Protein AF-A0A518ERT6-F1 (afdb_monomer_lite)

Sequence (120 aa):
MKRLRHPLLGILAVAAPLFTSCVTHSVATEFHGVAGIRGVPVEYQTTTSWALHGLFIFPLLGDARKASVIDAFTEEAAAKGGARTRISQTSSFTYWFILPPLSFFIHPVTSTVEGDIEIQ

pLDDT: mean 85.77, std 15.8, range [39.59, 97.94]

Radius of gyration: 20.43 Å; chains: 1; bounding box: 69×44×40 Å

Foldseek 3Di:
DDDPDDPPVVVVVVPPPPQAWDKDKDKDQPPVCDDDPVRAGKMKMKIKIKFKDFQVPRGPGHDQPPVVRVVVVVVVLVVQQFPDKDWPDKDKDWALPPDPPVSNGMTMMMIMIITMTGHD

Organism: NCBI:txid2528018

Structure (mmCIF, N/CA/C/O backbone):
data_AF-A0A518ERT6-F1
#
_entry.id   AF-A0A518ERT6-F1
#
loop_
_atom_site.group_PDB
_atom_site.id
_atom_site.type_symbol
_atom_site.label_atom_id
_atom_site.label_alt_id
_atom_site.label_comp_id
_atom_site.label_asym_id
_atom_site.label_entity_id
_atom_site.label_seq_id
_atom_site.pdbx_PDB_ins_code
_atom_site.Cartn_x
_atom_site.Cartn_y
_atom_site.Cartn_z
_atom_site.occupancy
_atom_site.B_iso_or_equiv
_atom_site.auth_seq_id
_atom_site.auth_comp_id
_atom_site.auth_asym_id
_atom_site.auth_atom_id
_atom_site.pdbx_PDB_model_num
ATOM 1 N N . MET A 1 1 ? 47.751 -33.422 -4.739 1.00 39.59 1 MET A N 1
ATOM 2 C CA . MET A 1 1 ? 47.554 -32.273 -5.650 1.00 39.59 1 MET A CA 1
ATOM 3 C C . MET A 1 1 ? 46.153 -31.696 -5.442 1.00 39.59 1 MET A C 1
ATOM 5 O O . MET A 1 1 ? 45.189 -32.437 -5.518 1.00 39.59 1 MET A O 1
ATOM 9 N N . LYS A 1 2 ? 46.108 -30.410 -5.058 1.00 43.81 2 LYS A N 1
ATOM 10 C CA . LYS A 1 2 ? 45.018 -29.403 -5.052 1.00 43.81 2 LYS A CA 1
ATOM 11 C C . LYS A 1 2 ? 43.561 -29.858 -4.807 1.00 43.81 2 LYS A C 1
ATOM 13 O O . LYS A 1 2 ? 42.854 -30.270 -5.716 1.00 43.81 2 LYS A O 1
ATOM 18 N N . ARG A 1 3 ? 43.086 -29.619 -3.572 1.00 51.22 3 ARG A N 1
ATOM 19 C CA . ARG A 1 3 ? 41.659 -29.502 -3.221 1.00 51.22 3 ARG A CA 1
ATOM 20 C C . ARG A 1 3 ? 41.067 -28.303 -3.967 1.00 51.22 3 ARG A C 1
ATOM 22 O O . ARG A 1 3 ? 41.441 -27.166 -3.680 1.00 51.22 3 ARG A O 1
ATOM 29 N N . LEU A 1 4 ? 40.157 -28.553 -4.902 1.00 59.16 4 LEU A N 1
ATOM 30 C CA . LEU A 1 4 ? 39.414 -27.514 -5.607 1.00 59.16 4 LEU A CA 1
ATOM 31 C C . LEU A 1 4 ? 38.324 -26.967 -4.671 1.00 59.16 4 LEU A C 1
ATOM 33 O O . LEU A 1 4 ? 37.198 -27.457 -4.619 1.00 59.16 4 LEU A O 1
ATOM 37 N N . ARG A 1 5 ? 38.706 -25.990 -3.843 1.00 55.28 5 ARG A N 1
ATOM 38 C CA . ARG A 1 5 ? 37.776 -25.167 -3.066 1.00 55.28 5 ARG A CA 1
ATOM 39 C C . ARG A 1 5 ? 37.026 -24.278 -4.059 1.00 55.28 5 ARG A C 1
ATOM 41 O O . ARG A 1 5 ? 37.655 -23.443 -4.698 1.00 55.28 5 ARG A O 1
ATOM 48 N N . HIS A 1 6 ? 35.714 -24.455 -4.176 1.00 57.22 6 HIS A N 1
ATOM 49 C CA . HIS A 1 6 ? 34.825 -23.554 -4.911 1.00 57.22 6 HIS A CA 1
ATOM 50 C C . HIS A 1 6 ? 34.157 -22.592 -3.911 1.00 57.22 6 HIS A C 1
ATOM 52 O O . HIS A 1 6 ? 33.045 -22.868 -3.470 1.00 57.22 6 HIS A O 1
ATOM 58 N N . PRO A 1 7 ? 34.793 -21.473 -3.507 1.00 52.22 7 PRO A N 1
ATOM 59 C CA . PRO A 1 7 ? 34.127 -20.476 -2.664 1.00 52.22 7 PRO A CA 1
ATOM 60 C C . PRO A 1 7 ? 33.063 -19.676 -3.439 1.00 52.22 7 PRO A C 1
ATOM 62 O O . PRO A 1 7 ? 32.281 -18.950 -2.839 1.00 52.22 7 PRO A O 1
ATOM 65 N N . LEU A 1 8 ? 33.012 -19.816 -4.768 1.00 51.53 8 LEU A N 1
ATOM 66 C CA . LEU A 1 8 ? 32.140 -19.036 -5.649 1.00 51.53 8 LEU A CA 1
ATOM 67 C C . LEU A 1 8 ? 30.683 -19.521 -5.694 1.00 51.53 8 LEU A C 1
ATOM 69 O O . LEU A 1 8 ? 29.812 -18.734 -6.049 1.00 51.53 8 LEU A O 1
ATOM 73 N N . LEU A 1 9 ? 30.386 -20.766 -5.299 1.00 51.22 9 LEU A N 1
ATOM 74 C CA . LEU A 1 9 ? 29.004 -21.273 -5.316 1.00 51.22 9 LEU A CA 1
ATOM 75 C C . LEU A 1 9 ? 28.181 -20.872 -4.076 1.00 51.22 9 LEU A C 1
ATOM 77 O O . LEU A 1 9 ? 26.959 -20.957 -4.107 1.00 51.22 9 LEU A O 1
ATOM 81 N N . GLY A 1 10 ? 28.829 -20.433 -2.991 1.00 50.16 10 GLY A N 1
ATOM 82 C CA . GLY A 1 10 ? 28.149 -20.095 -1.732 1.00 50.16 10 GLY A CA 1
ATOM 83 C C . GLY A 1 10 ? 27.561 -18.682 -1.679 1.00 50.16 10 GLY A C 1
ATOM 84 O O . GLY A 1 10 ? 26.663 -18.429 -0.885 1.00 50.16 10 GLY A O 1
ATOM 85 N N . ILE A 1 11 ? 28.037 -17.763 -2.527 1.00 52.78 11 ILE A N 1
ATOM 86 C CA . ILE A 1 11 ? 27.609 -16.352 -2.509 1.00 52.78 11 ILE A CA 1
ATOM 87 C C . ILE A 1 11 ? 26.31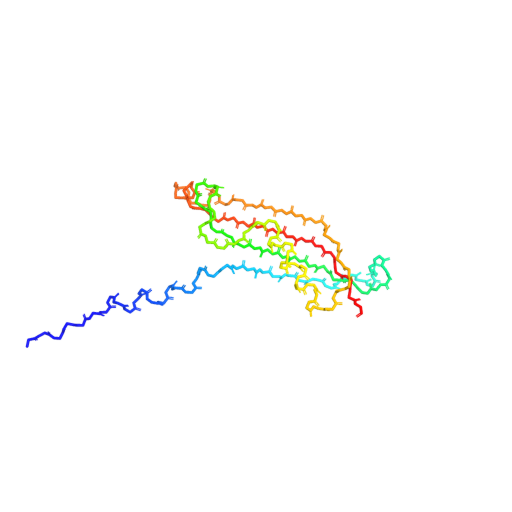6 -16.144 -3.319 1.00 52.78 11 ILE A C 1
ATOM 89 O O . ILE A 1 11 ? 25.532 -15.253 -3.008 1.00 52.78 11 ILE A O 1
ATOM 93 N N . LEU A 1 12 ? 26.029 -17.004 -4.304 1.00 50.50 12 LEU A N 1
ATOM 94 C CA . LEU A 1 12 ? 24.843 -16.864 -5.159 1.00 50.50 12 LEU A CA 1
ATOM 95 C C . LEU A 1 12 ? 23.532 -17.294 -4.466 1.00 50.50 12 LEU A C 1
ATOM 97 O O . LEU A 1 12 ? 22.460 -16.842 -4.850 1.00 50.50 12 LEU A O 1
ATOM 101 N N . ALA A 1 13 ? 23.602 -18.131 -3.424 1.00 53.09 13 ALA A N 1
ATOM 102 C CA . ALA A 1 13 ? 22.420 -18.674 -2.744 1.00 53.09 13 ALA A CA 1
ATOM 103 C C . ALA A 1 13 ? 21.819 -17.749 -1.665 1.00 53.09 13 ALA A C 1
ATOM 105 O O . ALA A 1 13 ? 20.699 -17.983 -1.220 1.00 53.09 13 ALA A O 1
ATOM 106 N N . VAL A 1 14 ? 22.525 -16.690 -1.249 1.00 53.31 14 VAL A N 1
ATOM 107 C CA . VAL A 1 14 ? 22.070 -15.787 -0.168 1.00 53.31 14 VAL A CA 1
ATOM 108 C C . VAL A 1 14 ? 21.250 -14.598 -0.700 1.00 53.31 14 VAL A C 1
ATOM 110 O O . VAL A 1 14 ? 20.524 -13.963 0.056 1.00 53.31 14 VAL A O 1
ATOM 113 N N . ALA A 1 15 ? 21.284 -14.323 -2.009 1.00 51.78 15 ALA A N 1
ATOM 114 C CA . ALA A 1 15 ? 20.550 -13.206 -2.621 1.00 51.78 15 ALA A CA 1
ATOM 115 C C . ALA A 1 15 ? 19.113 -13.552 -3.075 1.00 51.78 15 ALA A C 1
ATOM 117 O O . ALA A 1 15 ? 18.373 -12.668 -3.502 1.00 51.78 15 ALA A O 1
ATOM 118 N N . ALA A 1 16 ? 18.703 -14.822 -2.995 1.00 52.25 16 ALA A N 1
ATOM 119 C CA . ALA A 1 16 ? 17.437 -15.297 -3.557 1.00 52.25 16 ALA A CA 1
ATOM 120 C C . ALA A 1 16 ? 16.136 -14.807 -2.868 1.00 52.25 16 ALA A C 1
ATOM 122 O O . ALA A 1 16 ? 15.132 -14.732 -3.575 1.00 52.25 16 ALA A O 1
ATOM 123 N N . PRO A 1 17 ? 16.073 -14.428 -1.569 1.00 50.19 17 PRO A N 1
ATOM 124 C CA . PRO A 1 17 ? 14.798 -14.017 -0.975 1.00 50.19 17 PRO A CA 1
ATOM 125 C C . PRO A 1 17 ? 14.480 -12.515 -1.106 1.00 50.19 17 PRO A C 1
ATOM 127 O O . PRO A 1 17 ? 13.460 -12.078 -0.588 1.00 50.19 17 PRO A O 1
ATOM 130 N N . LEU A 1 18 ? 15.288 -11.706 -1.804 1.00 50.50 18 LEU A N 1
ATOM 131 C CA . LEU A 1 18 ? 15.038 -10.255 -1.921 1.00 50.50 18 LEU A CA 1
ATOM 132 C C . LEU A 1 18 ? 13.999 -9.867 -2.990 1.00 50.50 18 LEU A C 1
ATOM 134 O O . LEU A 1 18 ? 13.708 -8.686 -3.157 1.00 50.50 18 LEU A O 1
ATOM 138 N N . PHE A 1 19 ? 13.435 -10.840 -3.710 1.00 53.06 19 PHE A N 1
ATOM 139 C CA . PHE A 1 19 ? 12.486 -10.605 -4.807 1.00 53.06 19 PHE A CA 1
ATOM 140 C C . PHE A 1 19 ? 11.055 -11.060 -4.502 1.00 53.06 19 PHE A C 1
ATOM 142 O O . PHE A 1 19 ? 10.242 -11.197 -5.416 1.00 53.06 19 PHE A O 1
ATOM 149 N N . THR A 1 20 ? 10.720 -11.304 -3.233 1.00 59.81 20 THR A N 1
ATOM 150 C CA . THR A 1 20 ? 9.323 -11.521 -2.849 1.00 59.81 20 THR A CA 1
ATOM 151 C C . THR A 1 20 ? 8.545 -10.226 -3.059 1.00 59.81 20 THR A C 1
ATOM 153 O O . THR A 1 20 ? 9.000 -9.161 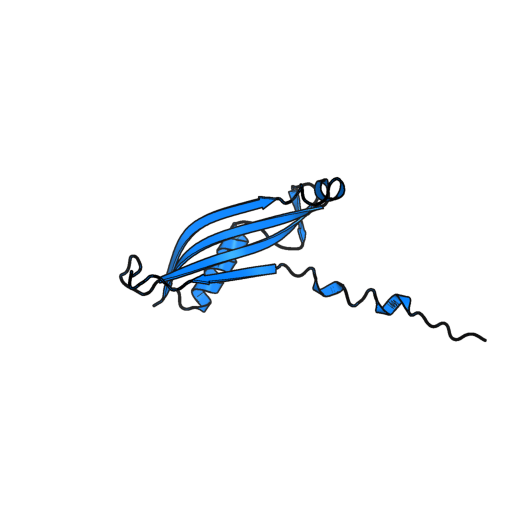-2.640 1.00 59.81 20 THR A O 1
ATOM 156 N N . SER A 1 21 ? 7.380 -10.312 -3.704 1.00 65.44 21 SER A N 1
ATOM 157 C CA . SER A 1 21 ? 6.430 -9.202 -3.814 1.00 65.44 21 SER A CA 1
ATOM 158 C C . SER A 1 21 ? 6.212 -8.586 -2.436 1.00 65.44 21 SER A C 1
ATOM 160 O O . SER A 1 21 ? 5.731 -9.262 -1.527 1.00 65.44 21 SER A O 1
ATOM 162 N N . CYS A 1 22 ? 6.620 -7.335 -2.261 1.00 84.88 22 CYS A N 1
ATOM 163 C CA . CYS A 1 22 ? 6.515 -6.670 -0.975 1.00 84.88 22 CYS A CA 1
ATOM 164 C C . CYS A 1 22 ? 5.202 -5.892 -0.944 1.00 84.88 22 CYS A C 1
ATOM 166 O O . CYS A 1 22 ? 5.015 -4.966 -1.736 1.00 84.88 22 CYS A O 1
ATOM 168 N N . VAL A 1 23 ? 4.308 -6.280 -0.037 1.00 91.31 23 VAL A N 1
ATOM 169 C CA . VAL A 1 23 ? 3.134 -5.490 0.332 1.00 91.31 23 VAL A CA 1
ATOM 170 C C . VAL A 1 23 ? 3.358 -4.975 1.747 1.00 91.31 23 VAL A C 1
ATOM 172 O O . VAL A 1 23 ? 3.745 -5.727 2.638 1.00 91.31 23 VAL A O 1
ATOM 175 N N . THR A 1 24 ? 3.161 -3.678 1.943 1.00 93.62 24 THR A N 1
ATOM 176 C CA . THR A 1 24 ? 3.321 -3.014 3.236 1.00 93.62 24 THR A CA 1
ATOM 177 C C . THR A 1 24 ? 2.012 -2.368 3.640 1.00 93.62 24 THR A C 1
ATOM 179 O O . THR A 1 24 ? 1.427 -1.632 2.839 1.00 93.62 24 THR A O 1
ATOM 182 N N . HIS A 1 25 ? 1.604 -2.580 4.888 1.00 95.06 25 HIS A N 1
ATOM 183 C CA . HIS A 1 25 ? 0.443 -1.935 5.488 1.00 95.06 25 HIS A CA 1
ATOM 184 C C . HIS A 1 25 ? 0.905 -0.943 6.559 1.00 95.06 25 HIS A C 1
ATOM 186 O O . HIS A 1 25 ? 1.808 -1.236 7.340 1.00 95.06 25 HIS A O 1
ATOM 192 N N . SER A 1 26 ? 0.286 0.231 6.591 1.00 95.25 26 SER A N 1
ATOM 193 C CA . SER A 1 26 ? 0.436 1.228 7.650 1.00 95.25 26 SER A CA 1
ATOM 194 C C . SER A 1 26 ? -0.944 1.567 8.191 1.00 95.25 26 SER A C 1
ATOM 196 O O . SER A 1 26 ? -1.892 1.662 7.411 1.00 95.25 26 SER A O 1
ATOM 198 N N . VAL A 1 27 ? -1.057 1.722 9.508 1.00 94.50 27 VAL A N 1
ATOM 199 C CA . VAL A 1 27 ? -2.326 1.960 10.203 1.00 94.50 27 VAL A CA 1
ATOM 200 C C . VAL A 1 27 ? -2.183 3.156 11.132 1.00 94.50 27 VAL A C 1
ATOM 202 O O . VAL A 1 27 ? -1.177 3.273 11.830 1.00 94.50 27 VAL A O 1
ATOM 205 N N . ALA A 1 28 ? -3.199 4.013 11.172 1.00 93.19 28 ALA A N 1
ATOM 206 C CA . ALA A 1 28 ? -3.329 5.080 12.156 1.00 93.19 28 ALA A CA 1
ATOM 207 C C . ALA A 1 28 ? -4.727 5.047 12.787 1.00 93.19 28 ALA A C 1
ATOM 209 O O . ALA A 1 28 ? -5.725 4.960 12.080 1.00 93.19 28 ALA A O 1
ATOM 210 N N . THR A 1 29 ? -4.805 5.128 14.116 1.00 91.06 29 THR A N 1
ATOM 211 C CA . THR A 1 29 ? -6.066 5.024 14.885 1.00 91.06 29 THR A CA 1
ATOM 212 C C . THR A 1 29 ? -6.398 6.305 15.661 1.00 91.06 29 THR A C 1
ATOM 214 O O . THR A 1 29 ? -7.391 6.392 16.383 1.00 91.06 29 THR A O 1
ATOM 217 N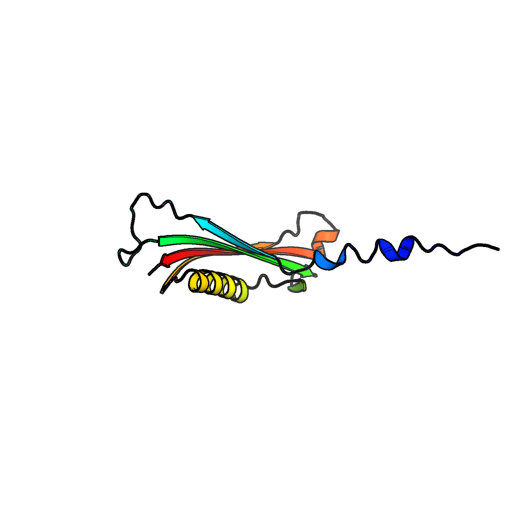 N . GLU A 1 30 ? -5.581 7.344 15.499 1.00 90.69 30 GLU A N 1
ATOM 218 C CA . GLU A 1 30 ? -5.607 8.573 16.295 1.00 90.69 30 GLU A CA 1
ATOM 219 C C . GLU A 1 30 ? -6.615 9.597 15.746 1.00 90.69 30 GLU A C 1
ATOM 221 O O . GLU A 1 30 ? -6.273 10.692 15.300 1.00 90.69 30 GLU A O 1
ATOM 226 N N . PHE A 1 31 ? -7.902 9.256 15.810 1.00 87.38 31 PHE A N 1
ATOM 227 C CA . PHE A 1 31 ? -8.991 10.110 15.314 1.00 87.38 31 PHE A CA 1
ATOM 228 C C . PHE A 1 31 ? -9.541 11.101 16.353 1.00 87.38 31 PHE A C 1
ATOM 230 O O . PHE A 1 31 ? -10.563 11.734 16.112 1.00 87.38 31 PHE A O 1
ATOM 237 N N . HIS A 1 32 ? -8.895 11.261 17.516 1.00 87.69 32 HIS A N 1
ATOM 238 C CA . HIS A 1 32 ? -9.287 12.230 18.557 1.00 87.69 32 HIS A CA 1
ATOM 239 C C . HIS A 1 32 ? -10.774 12.154 18.975 1.00 87.69 32 HIS A C 1
ATOM 241 O O . HIS A 1 32 ? -11.422 13.169 19.222 1.00 87.69 32 HIS A O 1
ATOM 247 N N . GLY A 1 33 ? -11.333 10.942 19.045 1.00 82.06 33 GLY A N 1
ATOM 248 C CA . GLY A 1 33 ? -12.739 10.719 19.405 1.00 82.06 33 GLY A CA 1
ATOM 249 C C . GLY A 1 33 ? -13.741 10.966 18.271 1.00 82.06 33 GLY A C 1
ATOM 250 O O . GLY A 1 33 ? -14.944 10.843 18.496 1.00 82.06 33 GLY A O 1
ATOM 251 N N . VAL A 1 34 ? -13.277 11.279 17.056 1.00 88.50 34 VAL A N 1
ATOM 252 C CA . VAL A 1 34 ? -14.126 11.332 15.861 1.00 88.50 34 VAL A CA 1
ATOM 253 C C . VAL A 1 34 ? -14.442 9.907 15.417 1.00 88.50 34 VAL A C 1
ATOM 255 O O . VAL A 1 34 ? -13.549 9.131 15.083 1.00 88.50 34 VAL A O 1
ATOM 258 N N . ALA A 1 35 ? -15.727 9.562 15.431 1.00 88.75 35 ALA A N 1
ATOM 259 C CA . ALA A 1 35 ? -16.204 8.264 14.980 1.00 88.75 35 ALA A CA 1
ATOM 260 C C . ALA A 1 35 ? -16.338 8.206 13.449 1.00 88.75 35 ALA A C 1
ATOM 262 O O . ALA A 1 35 ? -16.517 9.230 12.783 1.00 88.75 35 ALA A O 1
ATOM 263 N N . GLY A 1 36 ? -16.303 6.989 12.905 1.00 86.38 36 GLY A N 1
ATOM 264 C CA . GLY A 1 36 ? -16.612 6.719 11.503 1.00 86.38 36 GLY A CA 1
ATOM 265 C C . GLY A 1 36 ? -18.061 7.064 11.142 1.00 86.38 36 GLY A C 1
ATOM 266 O O . GLY A 1 36 ? -18.876 7.437 11.988 1.00 86.38 36 GLY A O 1
ATOM 267 N N . ILE A 1 37 ? -18.428 6.887 9.871 1.00 87.69 37 ILE A N 1
ATOM 268 C CA . ILE A 1 37 ? -19.753 7.270 9.352 1.00 87.69 37 ILE A CA 1
ATOM 269 C C . ILE A 1 37 ? -20.893 6.515 10.047 1.00 87.69 37 ILE A C 1
ATOM 271 O O . ILE A 1 37 ? -22.014 7.013 10.124 1.00 87.69 37 ILE A O 1
ATOM 275 N N . ARG A 1 38 ? -20.607 5.309 10.552 1.00 89.56 38 ARG A N 1
ATOM 276 C CA . ARG A 1 38 ? -21.550 4.474 11.307 1.00 89.56 38 ARG A CA 1
ATOM 277 C C . ARG A 1 38 ? -21.542 4.734 12.817 1.00 89.56 38 ARG A C 1
ATOM 279 O O . ARG A 1 38 ? -22.231 4.024 13.542 1.00 89.56 38 ARG A O 1
ATOM 286 N N . GLY A 1 39 ? -20.774 5.712 13.294 1.00 88.31 39 GLY A N 1
ATOM 287 C CA . GLY A 1 39 ? -20.634 6.004 14.723 1.00 88.31 39 GLY A CA 1
ATOM 288 C C . GLY A 1 39 ? -19.770 4.996 15.490 1.00 88.31 39 GLY A C 1
ATOM 289 O O . GLY A 1 39 ? -19.809 4.984 16.716 1.00 88.31 39 GLY A O 1
ATOM 290 N N . VAL A 1 40 ? -19.004 4.159 14.787 1.00 90.44 40 VAL A N 1
ATOM 291 C CA . VAL A 1 40 ? -18.071 3.175 15.364 1.00 90.44 40 VAL A CA 1
ATOM 292 C C . VAL A 1 40 ? -16.621 3.659 15.238 1.00 90.44 40 VAL A C 1
ATOM 294 O O . VAL A 1 40 ? -16.365 4.577 14.446 1.00 90.44 40 VAL A O 1
ATOM 297 N N . PRO A 1 41 ? -15.667 3.082 15.994 1.00 90.62 41 PRO A N 1
ATOM 298 C CA . PRO A 1 41 ? -14.249 3.370 15.816 1.00 90.62 41 PRO A CA 1
ATOM 299 C C . PRO A 1 41 ? -13.801 3.170 14.366 1.00 90.62 41 PRO A C 1
ATOM 301 O O . PRO A 1 41 ? -14.259 2.260 13.668 1.00 90.62 41 PRO A O 1
ATOM 304 N N . VAL A 1 42 ? -12.908 4.046 13.916 1.00 92.75 42 VAL A N 1
ATOM 305 C CA . VAL A 1 42 ? -12.363 4.036 12.562 1.00 92.75 42 VAL A CA 1
ATOM 306 C C . VAL A 1 42 ? -10.842 3.991 12.624 1.00 92.75 42 VAL A C 1
ATOM 308 O O . VAL A 1 42 ? -10.231 4.610 13.493 1.00 92.75 42 VAL A O 1
ATOM 311 N N . GLU A 1 43 ? -10.242 3.247 11.705 1.00 93.88 43 GLU A N 1
ATOM 312 C CA . GLU A 1 43 ?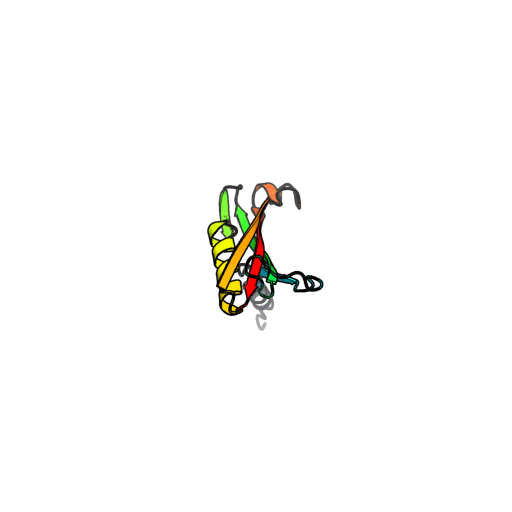 -8.802 3.190 11.484 1.00 93.88 43 GLU A CA 1
ATOM 313 C C . GLU A 1 43 ? -8.488 3.686 10.073 1.00 93.88 43 GLU A C 1
ATOM 315 O O . GLU A 1 43 ? -9.188 3.346 9.121 1.00 93.88 43 GLU A O 1
ATOM 320 N N . TYR A 1 44 ? -7.432 4.479 9.916 1.00 95.50 44 TYR A N 1
ATOM 321 C CA . TYR A 1 44 ? -6.870 4.792 8.610 1.00 95.50 44 TYR A CA 1
ATOM 322 C C . TYR A 1 44 ? -5.887 3.696 8.242 1.00 95.50 44 TYR A C 1
ATOM 324 O O . TYR A 1 44 ? -5.002 3.377 9.035 1.00 95.50 44 TYR A O 1
ATOM 332 N N . GLN A 1 45 ? -5.995 3.156 7.036 1.00 96.94 45 GLN A N 1
ATOM 333 C CA . GLN A 1 45 ? -5.048 2.194 6.503 1.00 96.94 45 GLN A CA 1
ATOM 334 C C . GLN A 1 45 ? -4.459 2.697 5.187 1.00 96.94 45 GLN A C 1
ATOM 336 O O . GLN A 1 45 ? -5.154 3.226 4.322 1.00 96.94 45 GLN A O 1
ATOM 341 N N . THR A 1 46 ? -3.168 2.451 5.012 1.00 97.81 46 THR A N 1
ATOM 342 C CA . THR A 1 46 ? -2.438 2.610 3.758 1.00 97.81 46 THR A CA 1
ATOM 343 C C . THR A 1 46 ? -1.851 1.260 3.395 1.00 97.81 46 THR A C 1
ATOM 345 O O . THR A 1 46 ? -1.153 0.651 4.198 1.00 97.81 46 THR A O 1
ATOM 348 N N . THR A 1 47 ? -2.127 0.769 2.194 1.00 97.62 47 THR A N 1
ATOM 349 C CA . THR A 1 47 ? -1.556 -0.470 1.655 1.00 97.62 47 THR A CA 1
ATOM 350 C C . THR A 1 47 ? -0.781 -0.142 0.396 1.00 97.62 47 THR A C 1
ATOM 352 O O . THR A 1 47 ? -1.350 0.391 -0.552 1.00 97.62 47 THR A O 1
ATOM 355 N N . THR A 1 48 ? 0.508 -0.460 0.382 1.00 96.88 48 THR A N 1
ATOM 356 C CA . THR A 1 48 ? 1.395 -0.232 -0.762 1.00 96.88 48 THR A CA 1
ATOM 357 C C . THR A 1 48 ? 1.944 -1.560 -1.245 1.00 96.88 48 THR A C 1
ATOM 359 O O . THR A 1 48 ? 2.517 -2.303 -0.455 1.00 96.88 48 THR A O 1
ATOM 362 N N . SER A 1 49 ? 1.808 -1.838 -2.538 1.00 95.31 49 SER A N 1
ATOM 363 C CA . SER A 1 49 ? 2.455 -2.972 -3.195 1.00 95.31 49 SER A CA 1
ATOM 364 C C . SER A 1 49 ? 3.578 -2.500 -4.107 1.00 95.31 49 SER A C 1
ATOM 366 O O . SER A 1 49 ? 3.455 -1.471 -4.782 1.00 95.31 49 SER A O 1
ATOM 368 N N . TRP A 1 50 ? 4.652 -3.283 -4.143 1.00 93.81 50 TRP A N 1
ATOM 369 C CA . TRP A 1 50 ? 5.817 -3.074 -4.990 1.00 93.81 50 TRP A CA 1
ATOM 370 C C . TRP A 1 50 ? 5.891 -4.135 -6.086 1.00 93.81 50 TRP A C 1
ATOM 372 O O . TRP A 1 50 ? 5.763 -5.335 -5.834 1.00 93.81 50 TRP A O 1
ATOM 382 N N . ALA A 1 51 ? 6.179 -3.683 -7.302 1.00 93.06 51 ALA A N 1
ATOM 383 C CA . ALA A 1 51 ? 6.487 -4.534 -8.439 1.00 93.06 51 ALA A CA 1
ATOM 384 C C . ALA A 1 51 ? 7.706 -4.008 -9.200 1.00 93.06 51 ALA A C 1
ATOM 386 O O . ALA A 1 51 ? 8.071 -2.835 -9.114 1.00 93.06 51 ALA A O 1
ATOM 387 N N . LEU A 1 52 ? 8.329 -4.884 -9.977 1.00 92.75 52 LEU A N 1
ATOM 388 C CA . LEU A 1 52 ? 9.378 -4.552 -10.926 1.00 92.75 52 LEU A CA 1
ATOM 389 C C . LEU A 1 52 ? 8.812 -4.710 -12.332 1.00 92.75 52 LEU A C 1
ATOM 391 O O . LEU A 1 52 ? 8.370 -5.798 -12.698 1.00 92.75 52 LEU A O 1
ATOM 395 N N . HIS A 1 53 ? 8.814 -3.638 -13.116 1.00 93.81 53 HIS A N 1
ATOM 396 C CA . HIS A 1 53 ? 8.328 -3.650 -14.489 1.00 93.81 53 HIS A CA 1
ATOM 397 C C . HIS A 1 53 ? 9.485 -3.568 -15.481 1.00 93.81 53 HIS A C 1
ATOM 399 O O . HIS A 1 53 ? 10.455 -2.836 -15.292 1.00 93.81 53 HIS A O 1
ATOM 405 N N . GLY A 1 54 ? 9.342 -4.324 -16.562 1.00 93.19 54 GLY A N 1
ATOM 406 C CA . GLY A 1 54 ? 10.178 -4.299 -17.744 1.00 93.19 54 GLY A CA 1
ATOM 407 C C . GLY A 1 54 ? 9.500 -3.499 -18.848 1.00 93.19 54 GLY A C 1
ATOM 408 O O . GLY A 1 54 ? 8.319 -3.709 -19.132 1.00 93.19 54 GLY A O 1
ATOM 409 N N . LEU A 1 55 ? 10.240 -2.593 -19.487 1.00 93.12 55 LEU A N 1
ATOM 410 C CA . LEU A 1 55 ? 9.767 -1.799 -20.628 1.00 93.12 55 LEU A CA 1
ATOM 411 C C . LEU A 1 55 ? 8.412 -1.110 -20.366 1.00 93.12 55 LEU A C 1
ATOM 413 O O . LEU A 1 55 ? 7.585 -1.011 -21.267 1.00 93.12 55 LEU A O 1
ATOM 417 N N . PHE A 1 56 ? 8.165 -0.674 -19.124 1.00 88.69 56 PHE A N 1
ATOM 418 C CA . PHE A 1 56 ? 6.943 0.006 -18.651 1.00 88.69 56 PHE A CA 1
ATOM 419 C C . PHE A 1 56 ? 5.650 -0.822 -18.667 1.00 88.69 56 PHE A C 1
ATOM 421 O O . PHE A 1 56 ? 4.660 -0.414 -18.063 1.00 88.69 56 PHE A O 1
ATOM 428 N N . ILE A 1 57 ? 5.645 -1.983 -19.319 1.00 88.19 57 ILE A N 1
ATOM 429 C CA . ILE A 1 57 ? 4.423 -2.739 -19.619 1.00 88.19 57 ILE A CA 1
ATOM 430 C C . ILE A 1 57 ? 4.435 -4.104 -18.933 1.00 88.19 57 ILE A C 1
ATOM 432 O O . ILE A 1 57 ? 3.399 -4.558 -18.454 1.00 88.19 57 ILE A O 1
ATOM 436 N N . PHE A 1 58 ? 5.589 -4.767 -18.883 1.00 90.50 58 PHE A N 1
ATOM 437 C CA . PHE A 1 58 ? 5.672 -6.161 -18.465 1.00 90.50 58 PHE A CA 1
ATOM 438 C C . PHE A 1 58 ? 5.967 -6.257 -16.967 1.00 90.50 58 PHE A C 1
ATOM 440 O O . PHE A 1 58 ? 7.073 -5.897 -16.565 1.00 90.50 58 PHE A O 1
ATOM 447 N N . PRO A 1 59 ? 5.044 -6.752 -16.124 1.00 89.56 59 PRO A N 1
ATOM 448 C CA . PRO A 1 59 ? 5.371 -7.044 -14.735 1.00 89.56 59 PRO A CA 1
ATOM 449 C C . PRO A 1 59 ? 6.359 -8.216 -14.708 1.00 89.56 59 PRO A C 1
ATOM 451 O O . PRO A 1 59 ? 6.027 -9.331 -15.104 1.00 89.56 59 PRO A O 1
ATOM 454 N N . LEU A 1 60 ? 7.599 -7.950 -14.298 1.00 90.12 60 LEU A N 1
ATOM 455 C CA . LEU A 1 60 ? 8.654 -8.959 -14.194 1.00 90.12 60 LEU A CA 1
ATOM 456 C C . LEU A 1 60 ? 8.582 -9.681 -12.850 1.00 90.12 60 LEU A C 1
ATOM 458 O O . LEU A 1 60 ? 8.756 -10.894 -12.796 1.00 90.12 60 LEU A O 1
ATOM 462 N N . LEU A 1 61 ? 8.352 -8.927 -11.771 1.00 90.12 61 LEU A N 1
ATOM 463 C CA . LEU A 1 61 ? 8.287 -9.433 -10.401 1.00 90.12 61 LEU A CA 1
ATOM 464 C C . LEU A 1 61 ? 7.257 -8.642 -9.593 1.00 90.12 61 LEU A C 1
ATOM 466 O O . LEU A 1 61 ? 7.202 -7.419 -9.693 1.00 90.12 61 LEU A O 1
ATOM 470 N N . GLY A 1 62 ? 6.494 -9.338 -8.753 1.00 89.25 62 GLY A N 1
ATOM 471 C CA . GLY A 1 62 ? 5.447 -8.743 -7.922 1.00 89.25 62 GLY A CA 1
ATOM 472 C C . GLY A 1 62 ? 4.209 -8.281 -8.690 1.00 89.25 62 GLY A C 1
ATOM 473 O O . GLY A 1 62 ? 4.105 -8.453 -9.903 1.00 89.25 62 GLY A O 1
ATOM 474 N N . ASP A 1 63 ? 3.248 -7.722 -7.954 1.00 90.75 63 ASP A N 1
ATOM 475 C CA . ASP A 1 63 ? 1.971 -7.271 -8.503 1.00 90.75 63 ASP A CA 1
ATOM 476 C C . ASP A 1 63 ? 1.575 -5.914 -7.911 1.00 90.75 63 ASP A C 1
ATOM 478 O O . ASP A 1 63 ? 1.107 -5.808 -6.780 1.00 90.75 63 ASP A O 1
ATOM 482 N N . ALA A 1 64 ? 1.769 -4.857 -8.699 1.00 92.00 64 ALA A N 1
ATOM 483 C CA . ALA A 1 64 ? 1.338 -3.502 -8.367 1.00 92.00 64 ALA A CA 1
ATOM 484 C C . ALA A 1 64 ? 0.045 -3.122 -9.110 1.00 92.00 64 ALA A C 1
ATOM 486 O O . ALA A 1 64 ? -0.255 -1.937 -9.273 1.00 92.00 64 ALA A O 1
ATOM 487 N N . ARG A 1 65 ? -0.745 -4.086 -9.604 1.00 93.00 65 ARG A N 1
ATOM 488 C CA . ARG A 1 65 ? -2.054 -3.784 -10.198 1.00 93.00 65 ARG A CA 1
ATOM 489 C C . ARG A 1 65 ? -2.993 -3.297 -9.105 1.00 93.00 65 ARG A C 1
ATOM 491 O O . ARG A 1 65 ? -3.095 -3.907 -8.046 1.00 93.00 65 ARG A O 1
ATOM 498 N N . LYS A 1 66 ? -3.766 -2.248 -9.399 1.00 92.62 66 LYS A N 1
ATOM 499 C CA . LYS A 1 66 ? -4.741 -1.676 -8.454 1.00 92.62 66 LYS A CA 1
ATOM 500 C C . LYS A 1 66 ? -5.662 -2.732 -7.839 1.00 92.62 66 LYS A C 1
ATOM 502 O O . LYS A 1 66 ? -5.892 -2.688 -6.643 1.00 92.62 66 LYS A O 1
ATOM 507 N N . ALA A 1 67 ? -6.133 -3.696 -8.633 1.00 94.25 67 ALA A N 1
ATOM 508 C CA . ALA A 1 67 ? -6.974 -4.787 -8.142 1.00 94.25 67 ALA A CA 1
ATOM 509 C C . ALA A 1 67 ? -6.284 -5.621 -7.049 1.00 94.25 67 ALA A C 1
ATOM 511 O O . ALA A 1 67 ? -6.901 -5.875 -6.026 1.00 94.25 67 ALA A O 1
ATOM 512 N N . SER A 1 68 ? -5.007 -5.975 -7.228 1.00 93.56 68 SER A N 1
ATOM 513 C CA . SER A 1 68 ? -4.242 -6.730 -6.227 1.00 93.56 68 SER A CA 1
ATOM 514 C C . SER A 1 68 ? -3.996 -5.916 -4.955 1.00 93.56 68 SER A C 1
ATOM 516 O O . SER A 1 68 ? -4.072 -6.461 -3.862 1.00 93.56 68 SER A O 1
ATOM 518 N N . VAL A 1 69 ? -3.741 -4.608 -5.073 1.00 95.31 69 VAL A N 1
ATOM 519 C CA . VAL A 1 69 ? -3.527 -3.752 -3.892 1.00 95.31 69 VAL A CA 1
ATOM 520 C C . VAL A 1 69 ? -4.831 -3.499 -3.136 1.00 95.31 69 VAL A C 1
ATOM 522 O O . VAL A 1 69 ? -4.822 -3.450 -1.911 1.00 95.31 69 VAL A O 1
ATOM 525 N N . ILE A 1 70 ? -5.954 -3.361 -3.848 1.00 96.62 70 ILE A N 1
ATOM 526 C CA . ILE A 1 70 ? -7.285 -3.274 -3.233 1.00 96.62 70 ILE A CA 1
ATOM 527 C C . ILE A 1 70 ? -7.612 -4.581 -2.511 1.00 96.62 70 ILE A C 1
ATOM 529 O O . ILE A 1 70 ? -8.068 -4.522 -1.377 1.00 96.62 70 ILE A O 1
ATOM 533 N N . ASP A 1 71 ? -7.343 -5.726 -3.139 1.00 96.88 71 ASP A N 1
ATOM 534 C CA . ASP A 1 71 ? -7.543 -7.048 -2.542 1.00 96.88 71 ASP A CA 1
ATOM 535 C C . ASP A 1 71 ? -6.757 -7.178 -1.231 1.00 96.88 71 ASP A C 1
ATOM 537 O O . ASP A 1 71 ? -7.365 -7.358 -0.178 1.00 96.88 71 ASP A O 1
ATOM 541 N N . ALA A 1 72 ? -5.448 -6.901 -1.258 1.00 96.12 72 ALA A N 1
ATOM 542 C CA . ALA A 1 72 ? -4.601 -6.901 -0.064 1.00 96.12 72 ALA A CA 1
ATOM 543 C C . ALA A 1 72 ? -5.057 -5.884 1.001 1.00 96.12 72 ALA A C 1
ATOM 545 O O . ALA A 1 72 ? -5.016 -6.163 2.197 1.00 96.12 72 ALA A O 1
ATOM 546 N N . PHE A 1 73 ? -5.520 -4.697 0.590 1.00 97.38 73 PHE A N 1
ATOM 547 C CA . PHE A 1 73 ? -6.085 -3.708 1.512 1.00 97.38 73 PHE A CA 1
ATOM 548 C C . PHE A 1 73 ? -7.330 -4.263 2.217 1.00 97.38 73 PHE A C 1
ATOM 550 O O . PHE A 1 73 ? -7.478 -4.112 3.431 1.00 97.38 73 PHE A O 1
ATOM 557 N N . THR A 1 74 ? -8.235 -4.897 1.467 1.00 96.50 74 THR A N 1
ATOM 558 C CA . THR A 1 74 ? -9.474 -5.459 2.013 1.00 96.50 74 THR A CA 1
ATOM 559 C C . THR A 1 74 ? -9.252 -6.736 2.812 1.00 96.50 74 THR A C 1
ATOM 561 O O . THR A 1 74 ? -9.961 -6.946 3.791 1.00 96.50 74 THR A O 1
ATOM 564 N N . GLU A 1 75 ? -8.261 -7.548 2.449 1.00 96.75 75 GLU A N 1
ATOM 565 C CA . GLU A 1 75 ? -7.842 -8.732 3.198 1.00 96.75 75 GLU A CA 1
ATOM 566 C C . GLU A 1 75 ? -7.332 -8.332 4.585 1.00 96.75 75 GLU A C 1
ATOM 568 O O . GLU A 1 75 ? -7.830 -8.831 5.593 1.00 96.75 75 GLU A O 1
ATOM 573 N N . GLU A 1 76 ? -6.428 -7.353 4.651 1.00 95.88 76 GLU A N 1
ATOM 574 C CA . GLU A 1 76 ? -5.918 -6.816 5.915 1.00 95.88 76 GLU A CA 1
ATOM 575 C C . GLU A 1 76 ? -7.036 -6.166 6.751 1.00 95.88 76 GLU A C 1
ATOM 577 O O . GLU A 1 76 ? -7.098 -6.337 7.970 1.00 95.88 76 GLU A O 1
ATOM 582 N N . ALA A 1 77 ? -7.967 -5.453 6.107 1.00 95.19 77 ALA A N 1
ATOM 583 C CA . ALA A 1 77 ? -9.123 -4.882 6.794 1.00 95.19 77 ALA A CA 1
ATOM 584 C C . ALA A 1 77 ? -10.025 -5.971 7.398 1.00 95.19 77 ALA A C 1
ATOM 586 O O . ALA A 1 77 ? -10.461 -5.850 8.543 1.00 95.19 77 ALA A O 1
ATOM 587 N N . ALA A 1 78 ? -10.280 -7.050 6.653 1.00 95.50 78 ALA A N 1
ATOM 588 C CA . ALA A 1 78 ? -11.062 -8.184 7.127 1.00 95.50 78 ALA A CA 1
ATOM 589 C C . ALA A 1 78 ? -10.353 -8.923 8.274 1.00 95.50 78 ALA A C 1
ATOM 591 O O . ALA A 1 78 ? -11.001 -9.284 9.257 1.00 95.50 78 ALA A O 1
ATOM 592 N N . ALA A 1 79 ? -9.028 -9.085 8.197 1.00 94.69 79 ALA A N 1
ATOM 593 C CA . ALA A 1 79 ? -8.220 -9.701 9.249 1.00 94.69 79 ALA A CA 1
ATOM 594 C C . ALA A 1 79 ? -8.305 -8.945 10.590 1.00 94.69 79 ALA A C 1
ATOM 596 O O . ALA A 1 79 ? -8.210 -9.561 11.651 1.00 94.69 79 ALA A O 1
ATOM 597 N N . LYS A 1 80 ? -8.552 -7.630 10.552 1.00 91.25 80 LYS A N 1
ATOM 598 C CA . LYS A 1 80 ? -8.765 -6.771 11.733 1.00 91.25 80 LYS A CA 1
ATOM 599 C C . LYS A 1 80 ? -10.213 -6.722 12.231 1.00 91.25 80 LYS A C 1
ATOM 601 O O . LYS A 1 80 ? -10.507 -5.981 13.163 1.00 91.25 80 LYS A O 1
ATOM 606 N N . GLY A 1 81 ? -11.133 -7.471 11.623 1.00 92.31 81 GLY A N 1
ATOM 607 C CA . GLY A 1 81 ? -12.560 -7.390 11.952 1.00 92.31 81 GLY A CA 1
ATOM 608 C C . GLY A 1 81 ? -13.257 -6.154 11.371 1.00 92.31 81 GLY A C 1
ATOM 609 O O . GLY A 1 81 ? -14.328 -5.764 11.837 1.00 92.31 81 GLY A O 1
ATOM 610 N N . GLY A 1 82 ? -12.670 -5.528 10.347 1.00 89.94 82 GLY A N 1
ATOM 611 C CA . GLY A 1 82 ? -13.282 -4.422 9.625 1.00 89.94 82 GLY A CA 1
ATOM 612 C C . GLY A 1 82 ? -14.561 -4.863 8.916 1.00 89.94 82 GLY A C 1
ATOM 613 O O . GLY A 1 82 ? -14.566 -5.814 8.137 1.00 89.94 82 GLY A O 1
ATOM 614 N N . ALA A 1 83 ? -15.658 -4.147 9.152 1.00 87.06 83 ALA A N 1
ATOM 615 C CA . ALA A 1 83 ? -16.954 -4.463 8.551 1.00 87.06 83 ALA A CA 1
ATOM 616 C C . ALA A 1 83 ? -17.336 -3.563 7.381 1.00 87.06 83 ALA A C 1
ATOM 618 O O . ALA A 1 83 ? -18.261 -3.866 6.623 1.00 87.06 83 ALA A O 1
ATOM 619 N N . ARG A 1 84 ? -16.671 -2.415 7.265 1.00 92.31 84 ARG A N 1
ATOM 620 C CA . ARG A 1 84 ? -16.844 -1.486 6.157 1.00 92.31 84 ARG A CA 1
ATOM 621 C C . ARG A 1 84 ? -15.527 -0.785 5.895 1.00 92.31 84 ARG A C 1
ATOM 623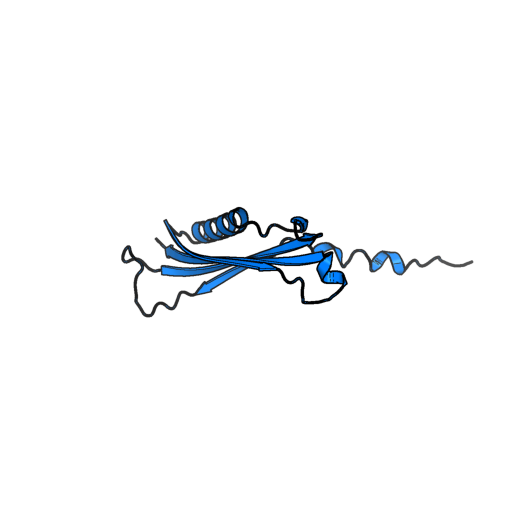 O O . ARG A 1 84 ? -14.888 -0.295 6.818 1.00 92.31 84 ARG A O 1
ATOM 630 N N . THR A 1 85 ? -15.173 -0.685 4.623 1.00 94.00 85 THR A N 1
ATOM 631 C CA . THR A 1 85 ? -14.032 0.102 4.172 1.00 94.00 85 THR A CA 1
ATOM 632 C C . THR A 1 85 ? -14.496 1.251 3.285 1.00 94.00 85 THR A C 1
ATOM 634 O O . THR A 1 85 ? -15.525 1.172 2.607 1.00 94.00 85 THR A O 1
ATOM 637 N N . ARG A 1 86 ? -13.746 2.350 3.298 1.00 94.75 86 ARG A N 1
ATOM 638 C CA . ARG A 1 86 ? -13.928 3.482 2.391 1.00 94.75 86 ARG A CA 1
ATOM 639 C C . ARG A 1 86 ? -12.573 3.883 1.838 1.00 94.75 86 ARG A C 1
ATOM 641 O O . ARG A 1 86 ? -11.813 4.571 2.509 1.00 94.75 86 ARG A O 1
ATOM 648 N N . ILE A 1 87 ? -12.303 3.487 0.600 1.00 96.25 87 ILE A N 1
ATOM 649 C CA . ILE A 1 87 ? -11.091 3.899 -0.110 1.00 96.25 87 ILE A CA 1
ATOM 650 C C . ILE A 1 87 ? -11.176 5.406 -0.380 1.00 96.25 87 ILE A C 1
ATOM 652 O O . ILE A 1 87 ? -12.119 5.874 -1.022 1.00 96.25 87 ILE A O 1
ATOM 656 N N . SER A 1 88 ? -10.213 6.162 0.142 1.00 95.62 88 SER A N 1
ATOM 657 C CA . SER A 1 88 ? -10.083 7.608 -0.043 1.00 95.62 88 SER A CA 1
ATOM 658 C C . SER A 1 88 ? -9.256 7.933 -1.283 1.00 95.62 88 SER A C 1
ATOM 660 O O . SER A 1 88 ? -9.599 8.850 -2.031 1.00 95.62 88 SER A O 1
ATOM 662 N N . GLN A 1 89 ? -8.190 7.168 -1.524 1.00 95.44 89 GLN A N 1
ATOM 663 C CA . GLN A 1 89 ? -7.242 7.434 -2.594 1.00 95.44 89 GLN A CA 1
ATOM 664 C C . GLN A 1 89 ? -6.650 6.144 -3.162 1.00 95.44 89 GLN A C 1
ATOM 666 O O . GLN A 1 89 ? -6.450 5.142 -2.477 1.00 95.44 89 GLN A O 1
ATOM 671 N N . THR A 1 90 ? -6.341 6.184 -4.455 1.00 96.88 90 THR A N 1
ATOM 672 C CA . THR A 1 90 ? -5.516 5.173 -5.113 1.00 96.88 90 THR A CA 1
ATOM 673 C C . THR A 1 90 ? -4.487 5.870 -5.982 1.00 96.88 90 THR A C 1
ATOM 675 O O . THR A 1 90 ? -4.844 6.658 -6.860 1.00 96.88 90 THR A O 1
ATOM 678 N N . SER A 1 91 ? -3.215 5.566 -5.764 1.00 96.25 91 SER A N 1
ATOM 679 C CA . SER A 1 91 ? -2.098 6.126 -6.518 1.00 96.25 91 SER A CA 1
ATOM 680 C C . SER A 1 91 ? -1.216 5.010 -7.072 1.00 96.25 91 SER A C 1
ATOM 682 O O . SER A 1 91 ? -1.187 3.895 -6.556 1.00 96.25 91 SER A O 1
ATOM 684 N N . SER A 1 92 ? -0.526 5.306 -8.169 1.00 95.31 92 SER A N 1
ATOM 685 C CA . SER A 1 92 ? 0.504 4.435 -8.728 1.00 95.31 92 SER A CA 1
ATOM 686 C C . SER A 1 92 ? 1.671 5.302 -9.165 1.00 95.31 92 SER A C 1
ATOM 688 O O . SER A 1 92 ? 1.462 6.381 -9.725 1.00 95.31 92 SER A O 1
ATOM 690 N N . PHE A 1 93 ? 2.889 4.838 -8.923 1.00 95.19 93 PHE A N 1
ATOM 691 C CA . PHE A 1 93 ? 4.097 5.583 -9.231 1.00 95.19 93 PHE A CA 1
ATOM 692 C C . PHE A 1 93 ? 5.121 4.695 -9.932 1.00 95.19 93 PHE A C 1
ATOM 694 O O . PHE A 1 93 ? 5.333 3.547 -9.558 1.00 95.19 93 PHE A O 1
ATOM 701 N N . THR A 1 94 ? 5.750 5.228 -10.979 1.00 95.12 94 THR A N 1
ATOM 702 C CA . THR A 1 94 ? 6.743 4.519 -11.797 1.00 95.12 94 THR A CA 1
ATOM 703 C C . THR A 1 94 ? 8.098 5.192 -11.645 1.00 95.12 94 THR A C 1
ATOM 705 O O . THR A 1 94 ? 8.284 6.339 -12.051 1.00 95.12 94 THR A O 1
ATOM 708 N N . TYR A 1 95 ? 9.069 4.471 -11.098 1.00 94.19 95 TYR A N 1
ATOM 709 C CA . TYR A 1 95 ? 10.373 5.008 -10.707 1.00 94.19 95 TYR A CA 1
ATOM 710 C C . TYR A 1 95 ? 11.425 4.912 -11.825 1.00 94.19 95 TYR A C 1
ATOM 712 O O . TYR A 1 95 ? 12.575 4.524 -11.607 1.00 94.19 95 TYR A O 1
ATOM 720 N N . TRP A 1 96 ? 11.049 5.275 -13.050 1.00 92.94 96 TRP A N 1
ATOM 721 C CA . TRP A 1 96 ? 11.922 5.168 -14.227 1.00 92.94 96 TRP A CA 1
ATOM 722 C C . TRP A 1 96 ? 13.130 6.115 -14.196 1.00 92.94 96 TRP A C 1
ATOM 724 O O . TRP A 1 96 ? 14.062 5.941 -14.975 1.00 92.94 96 TRP A O 1
ATOM 734 N N . PHE A 1 97 ? 13.135 7.115 -13.315 1.00 90.94 97 PHE A N 1
ATOM 735 C CA . PHE A 1 97 ? 14.168 8.152 -13.238 1.00 90.94 97 PHE A CA 1
ATOM 736 C C . PHE A 1 97 ? 15.244 7.884 -12.176 1.00 90.94 97 PHE A C 1
ATOM 738 O O . PHE A 1 97 ? 16.174 8.675 -12.057 1.00 90.94 97 PHE A O 1
ATOM 745 N N . ILE A 1 98 ? 15.139 6.799 -11.397 1.00 91.50 98 ILE A N 1
ATOM 746 C CA . ILE A 1 98 ? 16.087 6.523 -10.304 1.00 91.50 98 ILE A CA 1
ATOM 747 C C . ILE A 1 98 ? 17.494 6.211 -10.831 1.00 91.50 98 ILE A C 1
ATOM 749 O O . ILE A 1 98 ? 18.471 6.670 -10.245 1.00 91.50 98 ILE A O 1
ATOM 753 N N . LEU A 1 99 ? 17.614 5.425 -11.909 1.00 92.62 99 LEU A N 1
ATOM 754 C CA . LEU A 1 99 ? 18.917 4.990 -12.422 1.00 92.62 99 LEU A CA 1
ATOM 755 C C . LEU A 1 99 ? 18.969 4.889 -13.960 1.00 92.62 99 LEU A C 1
ATOM 757 O O . LEU A 1 99 ? 19.075 3.785 -14.511 1.00 92.62 99 LEU A O 1
ATOM 761 N N . PRO A 1 100 ? 18.907 6.015 -14.691 1.00 92.19 100 PRO A N 1
ATOM 762 C CA . PRO A 1 100 ? 19.116 6.003 -16.133 1.00 92.19 100 PRO A CA 1
ATOM 763 C C . PRO A 1 100 ? 20.542 5.531 -16.491 1.00 92.19 100 PRO A C 1
ATOM 765 O O . PRO A 1 100 ? 21.491 5.880 -15.789 1.00 92.19 100 PRO A O 1
ATOM 768 N N . PRO A 1 101 ? 20.734 4.761 -17.582 1.00 91.88 101 PRO A N 1
ATOM 769 C CA . PRO A 1 101 ? 19.714 4.316 -18.533 1.00 91.88 101 PRO A CA 1
ATOM 770 C C . PRO A 1 101 ? 19.034 2.987 -18.157 1.00 91.88 101 PRO A C 1
ATOM 772 O O . PRO A 1 101 ? 18.099 2.577 -18.839 1.00 91.88 101 PRO A O 1
ATOM 775 N N . LEU A 1 102 ? 19.481 2.296 -17.100 1.00 92.94 102 LEU A N 1
ATOM 776 C CA . LEU A 1 102 ? 18.965 0.973 -16.726 1.00 92.94 102 LEU A CA 1
ATOM 777 C C . LEU A 1 102 ? 17.465 1.014 -16.402 1.00 92.94 102 LEU A C 1
ATOM 779 O O . LEU A 1 102 ? 16.711 0.150 -16.852 1.00 92.94 102 LEU A O 1
ATOM 783 N N . SER A 1 103 ? 17.021 2.056 -15.694 1.00 91.38 103 SER A N 1
ATOM 784 C CA . SER A 1 103 ? 15.624 2.227 -15.288 1.00 91.38 103 SER A CA 1
ATOM 785 C C . SER A 1 103 ? 14.646 2.507 -16.435 1.00 91.38 103 SER A C 1
ATOM 787 O O . SER A 1 103 ? 13.434 2.407 -16.249 1.00 91.38 103 SER A O 1
ATOM 789 N N . PHE A 1 104 ? 15.135 2.758 -17.653 1.00 91.94 104 PHE A N 1
ATOM 790 C CA . PHE A 1 104 ? 14.282 2.753 -18.846 1.00 91.94 104 PHE A CA 1
ATOM 791 C C . PHE A 1 104 ? 13.832 1.343 -19.237 1.00 91.94 104 PHE A C 1
ATOM 793 O O . PHE A 1 104 ? 12.744 1.171 -19.782 1.00 91.94 104 PHE A O 1
ATOM 800 N N . PHE A 1 105 ? 14.649 0.332 -18.944 1.00 93.56 105 PHE A N 1
ATOM 801 C CA . PHE A 1 105 ? 14.354 -1.057 -19.279 1.00 93.56 105 PHE A CA 1
ATOM 802 C C . PHE A 1 105 ? 13.729 -1.803 -18.114 1.00 93.56 105 PHE A C 1
ATOM 804 O O . PHE A 1 105 ? 12.826 -2.597 -18.344 1.00 93.56 105 PHE A O 1
ATOM 811 N N . ILE A 1 106 ? 14.199 -1.560 -16.890 1.00 93.75 106 ILE A N 1
ATOM 812 C CA . ILE A 1 106 ? 13.740 -2.247 -15.681 1.00 93.75 106 ILE A CA 1
ATOM 813 C C . ILE A 1 106 ? 13.599 -1.223 -14.563 1.00 93.75 106 ILE A C 1
ATOM 815 O O . ILE A 1 106 ? 14.599 -0.674 -14.112 1.00 93.75 106 ILE A O 1
ATOM 819 N N . HIS A 1 107 ? 12.387 -0.986 -14.078 1.00 93.75 107 HIS A N 1
ATOM 820 C CA . HIS A 1 107 ? 12.144 -0.013 -13.014 1.00 93.75 107 HIS A CA 1
ATOM 821 C C . HIS A 1 107 ? 11.152 -0.523 -11.974 1.00 93.75 107 HIS A C 1
ATOM 823 O O . HIS A 1 107 ? 10.275 -1.331 -12.290 1.00 93.75 107 HIS A O 1
ATOM 829 N N . PRO A 1 108 ? 11.250 -0.024 -10.732 1.00 93.75 108 PRO A N 1
ATOM 830 C CA . PRO A 1 108 ? 10.227 -0.271 -9.740 1.00 93.75 108 PRO A CA 1
ATOM 831 C C . PRO A 1 108 ? 8.940 0.484 -10.075 1.00 93.75 108 PRO A C 1
ATOM 833 O O . PRO A 1 108 ? 8.954 1.594 -10.620 1.00 93.75 108 PRO A O 1
ATOM 836 N N . VAL A 1 109 ? 7.825 -0.119 -9.690 1.00 94.06 109 VAL A N 1
ATOM 837 C CA . VAL A 1 109 ? 6.487 0.459 -9.706 1.00 94.06 109 VAL A CA 1
ATOM 838 C C . VAL A 1 109 ? 5.870 0.229 -8.337 1.00 94.06 109 VAL A C 1
ATOM 840 O O . VAL A 1 109 ? 5.950 -0.873 -7.794 1.00 94.06 109 VAL A O 1
ATOM 843 N N . THR A 1 110 ? 5.241 1.259 -7.788 1.00 95.25 110 THR A N 1
ATOM 844 C CA . THR A 1 110 ? 4.400 1.139 -6.598 1.00 95.25 110 THR A CA 1
ATOM 845 C C . THR A 1 110 ? 2.958 1.430 -6.939 1.00 95.25 110 THR A C 1
ATOM 847 O O . THR A 1 110 ? 2.660 2.251 -7.808 1.00 95.25 110 THR A O 1
ATOM 850 N N . SER A 1 111 ? 2.061 0.773 -6.219 1.00 96.75 111 SER A N 1
ATOM 851 C CA . SER A 1 111 ? 0.657 1.152 -6.153 1.00 96.75 111 SER A CA 1
ATOM 852 C C . SER A 1 111 ? 0.228 1.201 -4.705 1.00 96.75 111 SER A C 1
ATOM 854 O O . SER A 1 111 ? 0.522 0.281 -3.944 1.00 96.75 111 SER A O 1
ATOM 856 N N . THR A 1 112 ? -0.481 2.261 -4.348 1.00 97.44 112 THR A N 1
ATOM 857 C CA . THR A 1 112 ? -0.917 2.533 -2.986 1.00 97.44 112 THR A CA 1
ATOM 858 C C . THR A 1 112 ? -2.424 2.739 -2.964 1.00 97.44 112 THR A C 1
ATOM 860 O O . THR A 1 112 ? -2.983 3.452 -3.801 1.00 97.44 112 THR A O 1
ATOM 863 N N . VAL A 1 113 ? -3.084 2.092 -2.009 1.00 97.94 113 VAL A N 1
ATOM 864 C CA . VAL A 1 113 ? -4.498 2.268 -1.680 1.00 97.94 113 VAL A CA 1
ATOM 865 C C . VAL A 1 113 ? -4.578 2.768 -0.252 1.00 97.94 113 VAL A C 1
ATOM 867 O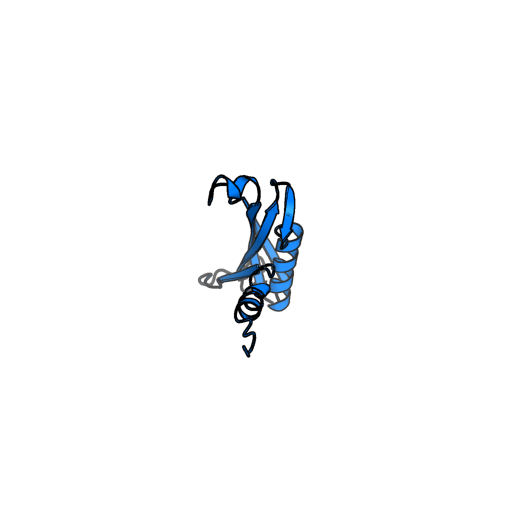 O . VAL A 1 113 ? -3.963 2.197 0.647 1.00 97.94 113 VAL A O 1
ATOM 870 N N . GLU A 1 114 ? -5.341 3.830 -0.052 1.00 97.56 114 GLU A N 1
ATOM 871 C CA . GLU A 1 114 ? -5.535 4.444 1.254 1.00 97.56 114 GLU A CA 1
ATOM 872 C C . GLU A 1 114 ? -7.021 4.576 1.542 1.00 97.56 114 GLU A C 1
ATOM 874 O O . GLU A 1 114 ? -7.828 4.758 0.622 1.00 97.56 114 GLU A O 1
ATOM 879 N N . GLY A 1 115 ? -7.397 4.469 2.810 1.00 96.62 115 GLY A N 1
ATOM 880 C CA . GLY A 1 115 ? -8.790 4.583 3.191 1.00 96.62 115 GLY A CA 1
ATOM 881 C C . GLY A 1 115 ? -9.066 4.287 4.650 1.00 96.62 115 GLY A C 1
ATOM 882 O O . GLY A 1 115 ? -8.189 3.887 5.409 1.00 96.62 115 GLY A O 1
ATOM 883 N N . ASP A 1 116 ? -10.333 4.452 4.997 1.00 95.31 116 ASP A N 1
ATOM 884 C CA . ASP A 1 116 ? -10.841 4.222 6.340 1.00 95.31 116 ASP A CA 1
ATOM 885 C C . ASP A 1 116 ? -11.399 2.805 6.473 1.00 95.31 116 ASP A C 1
ATOM 887 O O . ASP A 1 116 ? -12.019 2.280 5.539 1.00 95.31 116 ASP A O 1
ATOM 891 N N . ILE A 1 117 ? -11.254 2.225 7.658 1.00 94.81 117 ILE A N 1
ATOM 892 C CA . ILE A 1 117 ? -11.795 0.927 8.048 1.00 94.81 117 ILE A CA 1
ATOM 893 C C . ILE A 1 117 ? -12.610 1.122 9.321 1.00 94.81 117 ILE A C 1
ATOM 895 O O . ILE A 1 117 ? -12.096 1.580 10.334 1.00 94.81 117 ILE A O 1
ATOM 899 N N . GLU A 1 118 ? -13.890 0.775 9.273 1.00 93.50 118 GLU A N 1
ATOM 900 C CA . GLU A 1 118 ? -14.759 0.754 10.448 1.00 93.50 118 GLU A CA 1
ATOM 901 C C . GLU A 1 118 ? -14.694 -0.626 11.102 1.00 93.50 118 GLU A C 1
ATOM 903 O O . GLU A 1 118 ? -15.120 -1.624 10.504 1.00 93.50 118 GLU A O 1
ATOM 908 N N . ILE A 1 119 ? -14.155 -0.659 12.319 1.00 87.56 119 ILE A N 1
ATOM 909 C CA . ILE A 1 119 ? -14.001 -1.862 13.142 1.00 87.56 119 ILE A CA 1
ATOM 910 C C . ILE A 1 119 ? -15.322 -2.094 13.895 1.00 87.56 119 ILE A C 1
ATOM 912 O O . ILE A 1 119 ? -15.919 -1.136 14.399 1.00 87.56 119 ILE A O 1
ATOM 916 N N . GLN A 1 120 ? -15.805 -3.340 13.920 1.00 74.12 120 GLN A N 1
ATOM 917 C CA . GLN A 1 120 ? -17.012 -3.730 14.666 1.00 74.12 120 GLN A CA 1
ATOM 918 C C . GLN A 1 120 ? -16.744 -4.017 16.139 1.00 74.12 120 GLN A C 1
ATOM 920 O O . GLN A 1 120 ? -15.691 -4.615 16.446 1.00 74.12 120 GLN A O 1
#

Secondary structure (DSSP, 8-state):
------GGGSSTTSSGGGGS--EEEEEE---TT---TTSS-EEEEEEEEEEEEETTTEEEEE---HHHHHHHHHHHHHHTTEEEEEEEEEEEEE-TTSSTTHHHHEEEEEEEEEEEEEE-